Protein AF-A0A151IM99-F1 (afdb_monomer_lite)

Radius of gyration: 13.51 Å; chains: 1; bounding box: 31×22×34 Å

Sequence (70 aa):
MVLKWRAKFIRHCIRYEFHQGKSSAEAYESICSVLGDNVVSKNTFFASGIRKLPERWLKVIDNDGDYFDN

Secondary structure (DSSP, 8-state):
-HHHHHHHHHHHHHHHHHHTT--HHHHHHHHHHHH-TTSS-HHIIIIIIGGGHHHHHHHHHHTTT-----

InterPro domains:
  IPR041426 Mos1 transposase, HTH domain [PF17906] (9-45)

Organism: NCBI:txid456900

Foldseek 3Di:
DVLVVLVVVLVVLLVVCVVVVDDLVVSVVVCCVVVHPPSDDPCCSVVVNVVCVVVVVVVCVVVVNDDPDD

pLDDT: mean 83.98, std 12.5, range [44.19, 94.31]

Structure (mmCIF, N/CA/C/O backbone):
data_AF-A0A151IM99-F1
#
_entry.id   AF-A0A151IM99-F1
#
loop_
_atom_site.group_PDB
_atom_site.id
_atom_site.type_symbol
_atom_site.label_atom_id
_atom_site.label_alt_id
_atom_site.label_comp_id
_atom_site.label_asym_id
_atom_site.label_entity_id
_atom_site.label_seq_id
_atom_site.pdbx_PDB_ins_code
_atom_site.Cartn_x
_atom_site.Cartn_y
_atom_site.Cartn_z
_atom_site.occupancy
_atom_site.B_iso_or_equiv
_atom_site.auth_seq_id
_atom_site.auth_comp_id
_atom_site.auth_asym_id
_atom_site.auth_atom_id
_atom_site.pdbx_PDB_model_num
ATOM 1 N N . MET A 1 1 ? 11.859 -0.784 20.221 1.00 44.19 1 MET A N 1
ATOM 2 C CA . MET A 1 1 ? 11.506 -2.206 19.984 1.00 44.19 1 MET A CA 1
ATOM 3 C C . MET A 1 1 ? 10.028 -2.412 19.597 1.00 44.19 1 MET A C 1
ATOM 5 O O . MET A 1 1 ? 9.765 -3.244 18.742 1.00 44.19 1 MET A O 1
ATOM 9 N N . VAL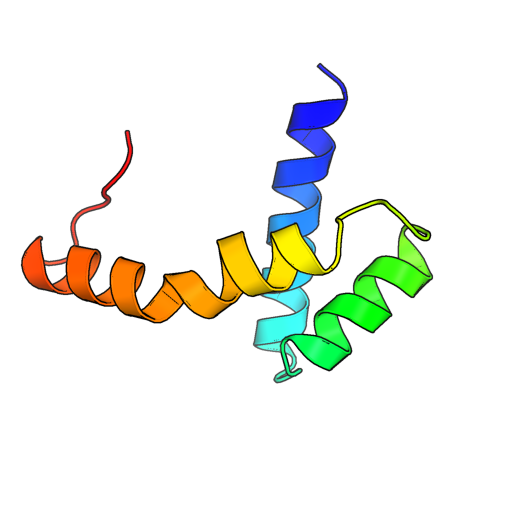 A 1 2 ? 9.079 -1.607 20.100 1.00 46.62 2 VAL A N 1
ATOM 10 C CA . VAL A 1 2 ? 7.625 -1.726 19.810 1.00 46.62 2 VAL A CA 1
ATOM 11 C C . VAL A 1 2 ? 7.216 -1.335 18.370 1.00 46.62 2 VAL A C 1
ATOM 13 O O . VAL A 1 2 ? 6.365 -1.981 17.766 1.00 46.62 2 VAL A O 1
ATOM 16 N N . LEU A 1 3 ? 7.855 -0.326 17.763 1.00 52.12 3 LEU A N 1
ATOM 17 C CA . LEU A 1 3 ? 7.491 0.175 16.421 1.00 52.12 3 LEU A CA 1
ATOM 18 C C . LEU A 1 3 ? 7.804 -0.809 15.274 1.00 52.12 3 LEU A C 1
ATOM 20 O O . LEU A 1 3 ? 7.062 -0.881 14.296 1.00 52.12 3 LEU A O 1
ATOM 24 N N . LYS A 1 4 ? 8.876 -1.608 15.398 1.00 51.28 4 LYS A N 1
ATOM 25 C CA . LYS A 1 4 ? 9.329 -2.537 14.342 1.00 51.28 4 LYS A CA 1
ATOM 26 C C . LYS A 1 4 ? 8.362 -3.717 14.153 1.00 51.28 4 LYS A C 1
ATOM 28 O O . LYS A 1 4 ? 8.186 -4.196 13.034 1.00 51.28 4 LYS A O 1
ATOM 33 N N . TRP A 1 5 ? 7.707 -4.147 15.233 1.00 50.00 5 TRP A N 1
ATOM 34 C CA . TRP A 1 5 ? 6.682 -5.196 15.211 1.00 50.00 5 TRP A CA 1
ATOM 35 C C . TRP A 1 5 ? 5.396 -4.732 14.522 1.00 50.00 5 TRP A C 1
ATOM 37 O O . TRP A 1 5 ? 4.852 -5.461 13.695 1.00 50.00 5 TRP A O 1
ATOM 47 N N . ARG A 1 6 ? 4.974 -3.482 14.764 1.00 66.88 6 ARG A N 1
ATOM 48 C CA . ARG A 1 6 ? 3.800 -2.885 14.105 1.00 66.88 6 ARG A CA 1
ATOM 49 C C . ARG A 1 6 ? 3.956 -2.838 12.582 1.00 66.88 6 ARG A C 1
ATOM 51 O O . ARG A 1 6 ? 3.045 -3.228 11.864 1.00 66.88 6 ARG A O 1
ATOM 58 N N . ALA A 1 7 ? 5.133 -2.457 12.083 1.00 66.31 7 ALA A N 1
ATOM 59 C CA . ALA A 1 7 ? 5.388 -2.377 10.643 1.00 66.31 7 ALA A CA 1
ATOM 60 C C . ALA A 1 7 ? 5.379 -3.749 9.934 1.00 66.31 7 ALA A C 1
ATOM 62 O O . ALA A 1 7 ? 4.802 -3.880 8.852 1.00 66.31 7 ALA A O 1
ATOM 63 N N . LYS A 1 8 ? 5.994 -4.784 10.533 1.00 74.88 8 LYS A N 1
ATOM 64 C CA . LYS A 1 8 ? 5.948 -6.156 9.984 1.00 74.88 8 LYS A CA 1
ATOM 65 C C . LYS A 1 8 ? 4.524 -6.713 9.976 1.00 74.88 8 LYS A C 1
ATOM 67 O O . LYS A 1 8 ? 4.132 -7.340 8.997 1.00 74.88 8 LYS A O 1
ATOM 72 N N . PHE A 1 9 ? 3.768 -6.456 11.040 1.00 80.69 9 PHE A N 1
ATOM 73 C CA . PHE A 1 9 ? 2.385 -6.899 11.167 1.00 80.69 9 PHE A CA 1
ATOM 74 C C . PHE A 1 9 ? 1.477 -6.263 10.104 1.00 80.69 9 PHE A C 1
ATOM 76 O O . PHE A 1 9 ? 0.825 -6.986 9.355 1.00 80.69 9 PHE A O 1
ATOM 83 N N . ILE A 1 10 ? 1.532 -4.935 9.936 1.00 80.81 10 ILE A N 1
ATOM 84 C CA . ILE A 1 10 ? 0.748 -4.213 8.917 1.00 80.81 10 ILE A CA 1
ATOM 85 C C . ILE A 1 10 ? 1.034 -4.754 7.511 1.00 80.81 10 ILE A C 1
ATOM 87 O O . ILE A 1 10 ? 0.111 -4.954 6.727 1.00 80.81 10 ILE A O 1
ATOM 91 N N . ARG A 1 11 ? 2.300 -5.055 7.188 1.00 82.94 11 ARG A N 1
ATOM 92 C CA . ARG A 1 11 ? 2.658 -5.653 5.892 1.00 82.94 11 ARG A CA 1
ATOM 93 C C . ARG A 1 11 ? 1.960 -6.999 5.668 1.00 82.94 11 ARG A C 1
ATOM 95 O O . ARG A 1 11 ? 1.538 -7.281 4.550 1.00 82.94 11 ARG A O 1
ATOM 102 N N . HIS A 1 12 ? 1.844 -7.816 6.714 1.00 87.00 12 HIS A N 1
ATOM 103 C CA . HIS A 1 12 ? 1.153 -9.101 6.641 1.00 87.00 12 HIS A CA 1
ATOM 104 C C . HIS A 1 12 ? -0.357 -8.918 6.434 1.00 87.00 12 HIS A C 1
ATOM 106 O O . HIS A 1 12 ? -0.928 -9.593 5.584 1.00 87.00 12 HIS A O 1
ATOM 112 N N . CYS A 1 13 ? -0.978 -7.951 7.121 1.00 88.38 13 CYS A N 1
ATOM 113 C CA . CYS A 1 13 ? -2.385 -7.593 6.917 1.00 88.38 13 CYS A CA 1
ATOM 114 C C . CYS A 1 13 ? -2.654 -7.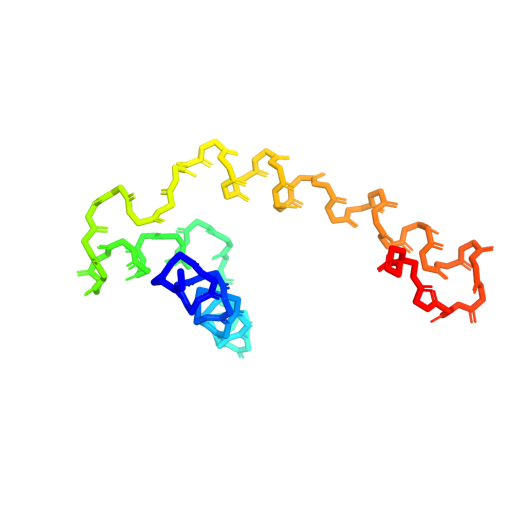109 5.486 1.00 88.38 13 CYS A C 1
ATOM 116 O O . CYS A 1 13 ? -3.560 -7.612 4.837 1.00 88.38 13 CYS A O 1
ATOM 118 N N . ILE A 1 14 ? -1.828 -6.202 4.951 1.00 86.06 14 ILE A N 1
ATOM 119 C CA . ILE A 1 14 ? -1.974 -5.711 3.569 1.00 86.06 14 ILE A CA 1
ATOM 120 C C . ILE A 1 14 ? -1.875 -6.869 2.573 1.00 86.06 14 ILE A C 1
ATOM 122 O O . ILE A 1 14 ? -2.680 -6.967 1.651 1.00 86.06 14 ILE A O 1
ATOM 126 N N . ARG A 1 15 ? -0.901 -7.768 2.767 1.00 88.94 15 ARG A N 1
ATOM 127 C CA . ARG A 1 15 ? -0.738 -8.949 1.912 1.00 88.94 15 ARG A CA 1
ATOM 128 C C . ARG A 1 15 ? -1.942 -9.887 2.005 1.00 88.94 15 ARG A C 1
ATOM 130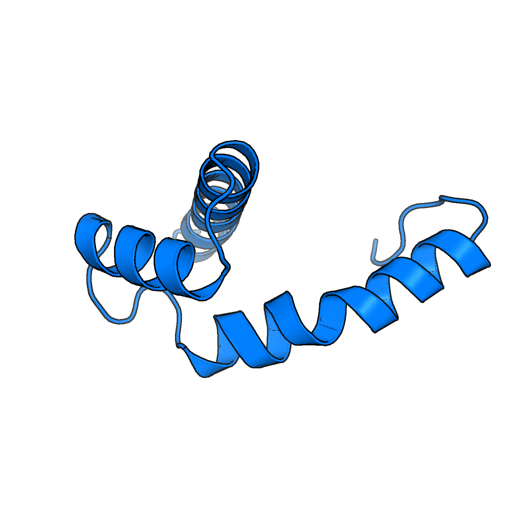 O O . ARG A 1 15 ? -2.334 -10.453 0.992 1.00 88.94 15 ARG A O 1
ATOM 137 N N . TYR A 1 16 ? -2.507 -10.071 3.195 1.00 92.00 16 TYR A N 1
ATOM 138 C CA . TYR A 1 16 ? -3.717 -10.866 3.381 1.00 92.00 16 TYR A CA 1
ATOM 139 C C . TYR A 1 16 ? -4.900 -10.263 2.615 1.00 92.00 16 TYR A C 1
ATOM 141 O O . TYR A 1 16 ? -5.499 -10.959 1.805 1.00 92.00 16 TYR A O 1
ATOM 149 N N . GLU A 1 17 ? -5.174 -8.968 2.791 1.00 91.69 17 GLU A N 1
ATOM 150 C CA . GLU A 1 17 ? -6.288 -8.287 2.113 1.00 91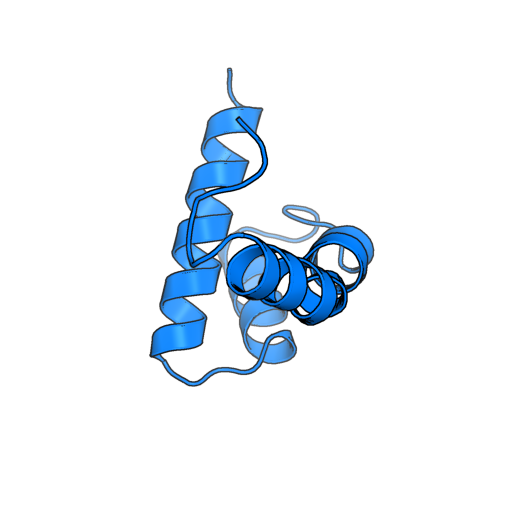.69 17 GLU A CA 1
ATOM 151 C C . GLU A 1 17 ? -6.134 -8.295 0.587 1.00 91.69 17 GLU A C 1
ATOM 153 O O . GLU A 1 17 ? -7.108 -8.486 -0.139 1.00 91.69 17 GLU A O 1
ATOM 158 N N . PHE A 1 18 ? -4.899 -8.177 0.096 1.00 91.12 18 PHE A N 1
ATOM 159 C CA . PHE A 1 18 ? -4.602 -8.302 -1.328 1.00 91.12 18 PHE A CA 1
ATOM 160 C C . PHE A 1 18 ? -4.939 -9.696 -1.878 1.00 91.12 18 PHE A C 1
ATOM 162 O O . PHE A 1 18 ? -5.554 -9.798 -2.936 1.00 91.12 18 PHE A O 1
ATOM 169 N N . HIS A 1 19 ? -4.598 -10.778 -1.165 1.00 93.44 19 HIS A N 1
ATOM 170 C CA . HIS A 1 19 ? -4.980 -12.134 -1.590 1.00 93.44 19 HIS A CA 1
ATOM 171 C C . HIS A 1 19 ? -6.495 -12.373 -1.553 1.00 93.44 19 HIS A C 1
ATOM 173 O O . HIS A 1 19 ? -6.980 -13.244 -2.266 1.00 93.44 19 HIS A O 1
ATOM 179 N N . GLN A 1 20 ? -7.241 -11.602 -0.758 1.00 93.62 20 GLN A N 1
ATOM 180 C CA . GLN A 1 20 ? -8.709 -11.609 -0.772 1.00 93.62 20 GLN A CA 1
ATOM 181 C C . GLN A 1 20 ? -9.294 -10.818 -1.957 1.00 93.62 20 GLN A C 1
ATOM 183 O O . GLN A 1 20 ? -10.511 -10.726 -2.089 1.00 93.62 20 GLN A O 1
ATOM 188 N N . GLY A 1 21 ? -8.453 -10.220 -2.809 1.00 93.56 21 GLY A N 1
ATOM 189 C CA . GLY A 1 21 ? -8.883 -9.422 -3.958 1.00 93.56 21 GLY A CA 1
ATOM 190 C C . GLY A 1 21 ? -9.367 -8.017 -3.599 1.00 93.56 21 GLY A C 1
ATOM 191 O O . GLY A 1 21 ? -9.942 -7.343 -4.451 1.00 93.56 21 GLY A O 1
ATOM 192 N N . LYS A 1 22 ? -9.141 -7.554 -2.362 1.00 94.31 22 LYS A N 1
ATOM 193 C CA . LYS A 1 22 ? -9.555 -6.211 -1.945 1.00 94.31 22 LYS A CA 1
ATOM 194 C C . LYS A 1 22 ? -8.667 -5.134 -2.555 1.00 94.31 22 LYS A C 1
ATOM 196 O O . LYS A 1 22 ? -7.450 -5.289 -2.691 1.00 94.31 22 LYS A O 1
ATOM 201 N N . SER A 1 23 ? -9.273 -3.991 -2.850 1.00 93.44 23 SER A N 1
ATOM 202 C CA . SER A 1 23 ? -8.549 -2.787 -3.238 1.00 93.44 23 SER A CA 1
ATOM 203 C C . SER A 1 23 ? -7.721 -2.230 -2.074 1.00 93.44 23 SER A C 1
ATOM 205 O O . SER A 1 23 ? -7.976 -2.489 -0.896 1.00 93.44 23 SER A O 1
ATOM 207 N N . SER A 1 24 ? -6.748 -1.371 -2.387 1.00 88.38 24 SER A N 1
ATOM 208 C CA . SER A 1 24 ? -5.975 -0.656 -1.364 1.00 88.38 24 SER A CA 1
ATOM 209 C C . SER A 1 24 ? -6.843 0.216 -0.446 1.00 88.38 24 SER A C 1
ATOM 211 O O . SER A 1 24 ? -6.465 0.447 0.698 1.00 88.38 24 SER A O 1
ATOM 213 N N . ALA A 1 25 ? -7.984 0.713 -0.936 1.00 91.62 25 ALA A N 1
ATOM 214 C CA . ALA A 1 25 ? -8.909 1.514 -0.138 1.00 91.62 25 ALA A CA 1
ATOM 215 C C . ALA A 1 25 ? -9.635 0.651 0.898 1.00 91.62 25 ALA A C 1
ATOM 217 O O . ALA A 1 25 ? -9.586 0.951 2.086 1.00 91.62 25 ALA A O 1
ATOM 218 N N . GLU A 1 26 ? -10.214 -0.467 0.464 1.00 93.00 26 GLU A N 1
ATOM 219 C CA . GLU A 1 26 ? -10.893 -1.417 1.352 1.00 93.00 26 GLU A CA 1
ATOM 220 C C . GLU A 1 26 ? -9.933 -2.029 2.376 1.00 93.00 26 GLU A C 1
ATOM 222 O O . GLU A 1 26 ? -10.283 -2.175 3.545 1.00 93.00 26 GLU A O 1
ATOM 227 N N . ALA A 1 27 ? -8.702 -2.346 1.962 1.00 91.31 27 ALA A N 1
ATOM 228 C CA . ALA A 1 27 ? -7.668 -2.829 2.869 1.00 91.31 27 ALA A CA 1
ATOM 229 C C . ALA A 1 27 ? -7.307 -1.783 3.936 1.00 91.31 27 ALA A C 1
ATOM 231 O O . ALA A 1 27 ? -7.152 -2.139 5.101 1.00 91.31 27 ALA A O 1
ATOM 232 N N . TYR A 1 28 ? -7.191 -0.500 3.567 1.00 90.38 28 TYR A N 1
ATOM 233 C CA . TYR A 1 28 ? -6.918 0.579 4.520 1.00 90.38 28 TYR A CA 1
ATOM 234 C C . TYR A 1 28 ? -8.033 0.701 5.567 1.00 90.38 28 TYR A C 1
ATOM 236 O O . TYR A 1 28 ? -7.745 0.670 6.761 1.00 90.38 28 TYR A O 1
ATOM 244 N N . GLU A 1 29 ? -9.291 0.767 5.127 1.00 90.75 29 GLU A N 1
ATOM 245 C CA . GLU A 1 29 ? -10.446 0.878 6.028 1.00 90.75 29 GLU A CA 1
ATOM 246 C C . GLU A 1 29 ? -10.566 -0.353 6.944 1.00 90.75 29 GLU A C 1
ATOM 248 O O . GLU A 1 29 ? -10.736 -0.217 8.154 1.00 90.75 29 GLU A O 1
ATOM 253 N N . SER A 1 30 ? -10.378 -1.562 6.401 1.00 90.50 30 SER A N 1
ATOM 254 C CA . SER A 1 30 ? -10.369 -2.813 7.175 1.00 90.50 30 SER A CA 1
ATOM 255 C C . SER A 1 30 ? -9.283 -2.803 8.259 1.00 90.50 30 SER A C 1
ATOM 257 O O . SER A 1 30 ? -9.559 -3.061 9.432 1.00 90.50 30 SER A O 1
ATOM 259 N N . ILE A 1 31 ? -8.053 -2.418 7.902 1.00 86.00 31 ILE A N 1
ATOM 260 C CA . ILE A 1 31 ? -6.924 -2.337 8.838 1.00 86.00 31 ILE A CA 1
ATOM 261 C C . ILE A 1 31 ? -7.185 -1.299 9.939 1.00 86.00 31 ILE A C 1
ATOM 263 O O . ILE A 1 31 ? -6.939 -1.593 11.111 1.00 86.00 31 ILE A O 1
ATOM 267 N N . CYS A 1 32 ? -7.692 -0.112 9.593 1.00 87.50 32 CYS A N 1
ATOM 268 C CA . CYS A 1 32 ? -8.051 0.923 10.567 1.00 87.50 32 CYS A CA 1
ATOM 269 C C . CYS A 1 32 ? -9.192 0.473 11.489 1.00 87.50 32 CYS A C 1
ATOM 271 O O . CYS A 1 32 ? -9.126 0.723 12.689 1.00 87.50 32 CYS A O 1
ATOM 273 N N . SER A 1 33 ? -10.180 -0.266 10.972 1.00 88.25 33 SER A N 1
ATOM 274 C CA . SER A 1 33 ? -11.299 -0.766 11.781 1.00 88.25 33 SER A CA 1
ATOM 275 C C . SER A 1 33 ? -10.870 -1.760 12.869 1.00 88.25 33 SER A C 1
ATOM 277 O O . SER A 1 33 ? -11.414 -1.741 13.970 1.00 88.25 33 SER A O 1
ATOM 279 N N . VAL A 1 34 ? -9.871 -2.607 12.588 1.00 85.19 34 VAL A N 1
ATOM 280 C CA . VAL A 1 34 ? -9.402 -3.647 13.520 1.00 85.19 34 VAL A CA 1
ATOM 281 C C . VAL A 1 34 ? -8.329 -3.121 14.471 1.00 85.19 34 VAL A C 1
ATOM 283 O O . VAL A 1 34 ? -8.303 -3.491 15.643 1.00 85.19 34 VAL A O 1
ATOM 286 N N . LEU A 1 35 ? -7.409 -2.290 13.974 1.00 81.88 35 LEU A N 1
ATOM 287 C CA . LEU A 1 35 ? -6.234 -1.852 14.735 1.00 81.88 35 LEU A CA 1
ATOM 288 C C . LEU A 1 35 ? -6.401 -0.467 15.373 1.00 81.88 35 LEU A C 1
ATOM 290 O O . LEU A 1 35 ? -5.580 -0.086 16.211 1.00 81.88 35 LEU A O 1
ATOM 294 N N . GLY A 1 36 ? -7.454 0.258 14.999 1.00 81.31 36 GLY A N 1
ATOM 295 C CA . GLY A 1 36 ? -7.737 1.623 15.421 1.00 81.31 36 GLY A CA 1
ATOM 296 C C . GLY A 1 36 ? -7.163 2.685 14.479 1.00 81.31 36 GLY A C 1
ATOM 297 O O . GLY A 1 36 ? -6.218 2.458 13.711 1.00 81.31 36 GLY A O 1
ATOM 298 N N . ASP A 1 37 ? -7.732 3.884 14.576 1.00 73.75 37 ASP A N 1
ATOM 299 C CA . ASP A 1 37 ? -7.273 5.054 13.834 1.00 73.75 37 ASP A CA 1
ATOM 300 C C . ASP A 1 37 ? -5.828 5.429 14.215 1.00 73.75 37 ASP A C 1
ATOM 302 O O . ASP A 1 37 ? -5.395 5.269 15.357 1.00 73.75 37 ASP A O 1
ATOM 306 N N . ASN A 1 38 ? -5.066 5.959 13.249 1.00 69.94 38 ASN A N 1
ATOM 307 C CA . ASN A 1 38 ? -3.653 6.370 13.371 1.00 69.94 38 ASN A CA 1
ATOM 308 C C . ASN A 1 38 ? -2.595 5.254 13.459 1.00 69.94 38 ASN A C 1
ATOM 310 O O . ASN A 1 38 ? -1.416 5.549 13.667 1.00 69.94 38 ASN A O 1
ATOM 314 N N . VAL A 1 39 ? -2.950 3.985 13.239 1.00 76.25 39 VAL A N 1
ATOM 315 C CA . VAL A 1 39 ? -1.954 2.897 13.122 1.00 76.25 39 VAL A CA 1
ATOM 316 C C . VAL A 1 39 ? -1.036 3.099 11.917 1.00 76.25 39 VAL A C 1
ATOM 318 O O . VAL A 1 39 ? 0.165 2.823 11.975 1.00 76.25 39 VAL A O 1
ATOM 321 N N . VAL A 1 40 ? -1.596 3.632 10.835 1.00 78.06 40 VAL A N 1
ATOM 322 C CA . VAL A 1 40 ? -0.852 4.125 9.685 1.00 78.06 40 VAL A CA 1
ATOM 323 C C . VAL A 1 40 ? -1.560 5.377 9.178 1.00 78.06 40 VAL A C 1
ATOM 325 O O . VAL A 1 40 ? -2.787 5.413 9.114 1.00 78.06 40 VAL A O 1
ATOM 328 N N . SER A 1 41 ? -0.813 6.423 8.826 1.00 85.88 41 SER A N 1
ATOM 329 C CA . SER A 1 41 ? -1.447 7.590 8.211 1.00 85.88 41 SER A CA 1
ATOM 330 C C . SER A 1 41 ? -1.872 7.249 6.783 1.00 85.88 41 SER A C 1
ATOM 332 O O . SER A 1 41 ? -1.145 6.566 6.050 1.00 85.88 41 SER A O 1
ATOM 334 N N . LYS A 1 42 ? -3.024 7.776 6.357 1.00 85.06 42 LYS A N 1
ATOM 335 C CA . LYS A 1 42 ? -3.518 7.643 4.979 1.00 85.06 42 LYS A CA 1
ATOM 336 C C . LYS A 1 42 ? -2.447 8.042 3.961 1.00 85.06 42 LYS A C 1
ATOM 338 O O . LYS A 1 42 ? -2.213 7.337 2.984 1.00 85.06 42 LYS A O 1
ATOM 343 N N . ASN A 1 43 ? -1.729 9.134 4.227 1.00 87.06 43 ASN A N 1
ATOM 344 C CA . ASN A 1 43 ? -0.657 9.592 3.349 1.00 87.06 43 ASN A CA 1
ATOM 345 C C . ASN A 1 43 ? 0.495 8.573 3.259 1.00 87.06 43 ASN A C 1
ATOM 347 O O . ASN A 1 43 ? 0.912 8.219 2.161 1.00 87.06 43 ASN A O 1
ATOM 351 N N . THR A 1 44 ? 0.968 8.034 4.386 1.00 85.81 44 THR A N 1
ATOM 352 C CA . THR A 1 44 ? 2.037 7.023 4.385 1.00 85.81 44 THR A CA 1
ATOM 353 C C . THR A 1 44 ? 1.608 5.748 3.657 1.00 85.81 44 THR A C 1
ATOM 355 O O . THR A 1 44 ? 2.398 5.192 2.896 1.00 85.81 44 THR A O 1
ATOM 358 N N . PHE A 1 45 ? 0.361 5.304 3.833 1.00 87.38 45 PHE A N 1
ATOM 359 C CA . PHE A 1 45 ? -0.160 4.115 3.158 1.00 87.38 45 PHE A CA 1
ATOM 360 C C . PHE A 1 45 ? -0.242 4.298 1.640 1.00 87.38 45 PHE A C 1
ATOM 362 O O . PHE A 1 45 ? 0.327 3.513 0.880 1.00 87.38 45 PHE A O 1
ATOM 369 N N . PHE A 1 46 ? -0.918 5.357 1.188 1.00 89.62 46 PHE A N 1
ATOM 370 C CA . PHE A 1 46 ? -1.174 5.559 -0.235 1.00 89.62 46 PHE A CA 1
ATOM 371 C C . PHE A 1 46 ? 0.012 6.186 -0.964 1.00 89.62 46 PHE A C 1
ATOM 373 O O . PHE A 1 46 ? 0.422 5.661 -1.993 1.00 89.62 46 PHE A O 1
ATOM 380 N N . ALA A 1 47 ? 0.570 7.293 -0.469 1.00 89.00 47 ALA A N 1
ATOM 381 C CA . ALA A 1 47 ? 1.607 8.030 -1.188 1.00 89.00 47 ALA A CA 1
ATOM 382 C C . ALA A 1 47 ? 2.972 7.345 -1.111 1.00 89.00 47 ALA A C 1
ATOM 384 O O . ALA A 1 47 ? 3.618 7.161 -2.139 1.00 89.00 47 ALA A O 1
ATOM 385 N N . SER A 1 48 ? 3.400 6.937 0.085 1.00 85.75 48 SER A N 1
ATOM 386 C CA . SER A 1 48 ? 4.713 6.304 0.271 1.00 85.75 48 SER A CA 1
ATOM 387 C C . SER A 1 48 ? 4.702 4.795 0.015 1.00 85.75 48 SER A C 1
ATOM 389 O O . SER A 1 48 ? 5.758 4.230 -0.263 1.00 85.75 48 SER A O 1
ATOM 391 N N . GLY A 1 49 ? 3.538 4.147 0.117 1.00 86.94 49 GLY A N 1
ATOM 392 C CA . GLY A 1 49 ? 3.352 2.721 -0.148 1.00 86.94 49 GLY A CA 1
ATOM 393 C C . GLY A 1 49 ? 2.826 2.455 -1.557 1.00 86.94 49 GLY A C 1
ATOM 394 O O . GLY A 1 49 ? 3.602 2.196 -2.473 1.00 86.94 49 GLY A O 1
ATOM 395 N N . ILE A 1 50 ? 1.500 2.514 -1.723 1.00 90.00 50 ILE A N 1
ATOM 396 C CA . ILE A 1 50 ? 0.799 2.047 -2.933 1.00 90.00 50 ILE A CA 1
ATOM 397 C C . ILE A 1 50 ? 1.264 2.772 -4.203 1.00 90.00 50 ILE A C 1
ATOM 399 O O . ILE A 1 50 ? 1.593 2.126 -5.194 1.00 90.00 50 ILE A O 1
ATOM 403 N N . ARG A 1 51 ? 1.354 4.106 -4.184 1.00 93.25 51 ARG A N 1
ATOM 404 C CA . ARG A 1 51 ? 1.721 4.905 -5.368 1.00 93.25 51 ARG A CA 1
ATOM 405 C C . ARG A 1 51 ? 3.178 4.730 -5.805 1.00 93.25 51 ARG A C 1
ATOM 407 O O . ARG A 1 51 ? 3.485 5.029 -6.951 1.00 93.25 51 ARG A O 1
ATOM 414 N N . LYS A 1 52 ? 4.057 4.229 -4.930 1.00 91.75 52 LYS A N 1
ATOM 415 C CA . LYS A 1 52 ? 5.457 3.916 -5.265 1.00 91.75 52 LYS A CA 1
ATOM 416 C C . LYS A 1 52 ? 5.649 2.507 -5.829 1.00 91.75 52 LYS A C 1
ATOM 418 O O . LYS A 1 52 ? 6.755 2.181 -6.252 1.00 91.75 52 LYS A O 1
ATOM 423 N N . LEU A 1 53 ? 4.612 1.663 -5.840 1.00 90.50 53 LEU A N 1
ATOM 424 C CA . LEU A 1 53 ? 4.716 0.297 -6.361 1.00 90.50 53 LEU A CA 1
ATOM 425 C C . LEU A 1 53 ? 5.159 0.239 -7.831 1.00 90.50 53 LEU A C 1
ATOM 427 O O . LEU A 1 53 ? 6.069 -0.540 -8.093 1.00 90.50 53 LEU A O 1
ATOM 431 N N . PRO A 1 54 ? 4.635 1.062 -8.764 1.00 93.62 54 PRO A N 1
ATOM 432 C CA . PRO A 1 54 ? 5.086 1.023 -10.155 1.00 93.62 54 PRO A CA 1
ATOM 433 C C . PRO A 1 54 ? 6.585 1.310 -10.307 1.00 93.62 54 PRO A C 1
ATOM 435 O O . PRO A 1 54 ? 7.289 0.557 -10.967 1.00 93.62 54 PRO A O 1
ATOM 438 N N . GLU A 1 55 ? 7.093 2.344 -9.628 1.00 94.19 55 GLU A N 1
ATOM 439 C CA . GLU A 1 55 ? 8.525 2.682 -9.620 1.00 94.19 55 GLU A CA 1
ATOM 440 C C . GLU A 1 55 ? 9.372 1.538 -9.037 1.00 94.19 55 GLU A C 1
ATOM 442 O O . GLU A 1 55 ? 10.438 1.207 -9.549 1.00 94.19 55 GLU A O 1
ATOM 447 N N . ARG A 1 56 ? 8.888 0.902 -7.965 1.00 91.50 56 ARG A N 1
ATOM 448 C CA . ARG A 1 56 ? 9.551 -0.242 -7.330 1.00 91.50 56 ARG A CA 1
ATOM 449 C C . ARG A 1 56 ? 9.558 -1.484 -8.217 1.00 91.50 56 ARG A C 1
ATOM 451 O O . ARG A 1 56 ? 10.559 -2.184 -8.240 1.00 91.50 56 ARG A O 1
ATOM 458 N N . TRP A 1 57 ? 8.473 -1.766 -8.931 1.00 92.50 57 TRP A N 1
ATOM 459 C CA . TRP A 1 57 ? 8.407 -2.894 -9.861 1.00 92.50 57 TRP A CA 1
ATOM 460 C C . TRP A 1 57 ? 9.320 -2.692 -11.061 1.00 92.50 57 TRP A C 1
ATOM 462 O O . TRP A 1 57 ? 10.005 -3.633 -11.440 1.00 92.50 57 TRP A O 1
ATOM 472 N N . LEU A 1 58 ? 9.392 -1.469 -11.593 1.00 94.31 58 LEU A N 1
ATOM 473 C CA . LEU A 1 58 ? 10.356 -1.125 -12.638 1.00 94.31 58 LEU A CA 1
ATOM 474 C C . LEU A 1 58 ? 11.789 -1.411 -12.178 1.00 94.31 58 LEU A C 1
ATOM 476 O O . LEU A 1 58 ? 12.512 -2.106 -12.873 1.00 94.31 58 LEU A O 1
ATOM 480 N N . LYS A 1 59 ? 12.154 -1.019 -10.951 1.00 93.62 59 LYS A N 1
ATOM 481 C CA . LYS A 1 59 ? 13.474 -1.334 -10.376 1.00 93.62 59 LYS A CA 1
ATOM 482 C C . LYS A 1 59 ? 13.764 -2.833 -10.254 1.00 93.62 59 LYS A C 1
ATOM 484 O O . LYS A 1 59 ? 14.904 -3.222 -10.456 1.00 93.62 59 LYS A O 1
ATOM 489 N N . VAL A 1 60 ? 12.770 -3.668 -9.924 1.00 92.00 60 VAL A N 1
ATOM 490 C CA . VAL A 1 60 ? 12.948 -5.138 -9.930 1.00 92.00 60 VAL A CA 1
ATOM 491 C C . VAL A 1 60 ? 13.248 -5.630 -11.339 1.00 92.00 60 VAL A C 1
ATOM 493 O O . VAL A 1 60 ? 14.141 -6.447 -11.519 1.00 92.00 60 VAL A O 1
ATOM 496 N N . ILE A 1 61 ? 12.481 -5.155 -12.322 1.00 92.38 61 ILE A N 1
ATOM 497 C CA . ILE A 1 61 ? 12.607 -5.577 -13.719 1.00 92.38 61 ILE A CA 1
ATOM 498 C C . ILE A 1 61 ? 13.973 -5.162 -14.273 1.00 92.38 61 ILE A C 1
ATOM 500 O O . ILE A 1 61 ? 14.658 -5.990 -14.860 1.00 92.38 61 ILE A O 1
ATOM 504 N N . ASP A 1 62 ? 14.385 -3.918 -14.026 1.00 94.31 62 ASP A N 1
ATOM 505 C CA . ASP A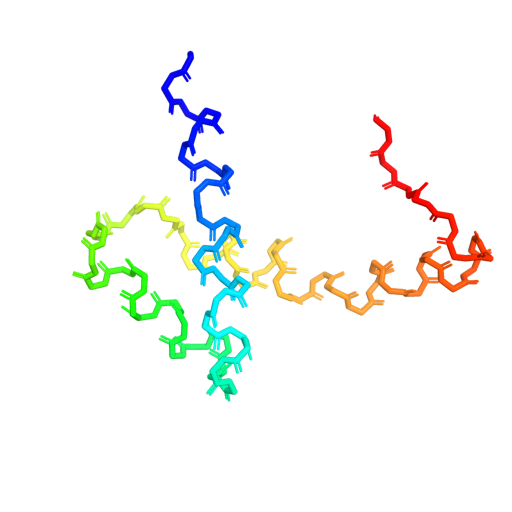 1 62 ? 15.673 -3.371 -14.472 1.00 94.31 62 ASP A CA 1
ATOM 506 C C . ASP A 1 62 ? 16.874 -4.044 -13.789 1.00 94.31 62 ASP A C 1
ATOM 508 O O . ASP A 1 62 ? 17.994 -3.963 -14.287 1.00 94.31 62 ASP A O 1
ATOM 512 N N . ASN A 1 63 ? 16.648 -4.694 -12.645 1.00 94.19 63 ASN A N 1
ATOM 513 C CA . ASN A 1 63 ? 17.660 -5.409 -11.874 1.00 94.19 63 ASN A CA 1
ATOM 514 C C . ASN A 1 63 ? 17.516 -6.936 -12.007 1.00 94.19 63 ASN A C 1
ATOM 516 O O . ASN A 1 63 ? 17.798 -7.659 -11.058 1.00 94.19 63 ASN A O 1
ATOM 520 N N . ASP A 1 64 ? 16.996 -7.431 -13.135 1.00 93.94 64 ASP A N 1
ATOM 521 C CA . ASP A 1 64 ? 16.855 -8.864 -13.446 1.00 93.94 64 ASP A CA 1
ATOM 522 C C . ASP A 1 64 ? 16.156 -9.701 -12.353 1.00 93.94 64 ASP A C 1
ATOM 524 O O . ASP A 1 64 ? 16.411 -10.892 -12.169 1.00 93.94 64 ASP A O 1
ATOM 528 N N . GLY A 1 65 ? 15.221 -9.091 -11.625 1.00 90.69 65 GLY A N 1
ATOM 529 C CA . GLY A 1 65 ? 14.482 -9.753 -10.553 1.00 90.69 65 GLY A CA 1
ATOM 530 C C . GLY A 1 65 ? 15.152 -9.705 -9.178 1.00 90.69 65 GLY A C 1
ATOM 531 O O . GLY A 1 65 ? 14.532 -10.145 -8.205 1.00 90.69 65 GLY A O 1
ATOM 532 N N . ASP A 1 66 ? 16.359 -9.151 -9.063 1.00 92.19 66 ASP A N 1
ATOM 533 C CA . ASP A 1 66 ? 17.072 -9.067 -7.793 1.00 92.19 66 ASP A CA 1
ATOM 534 C C . ASP A 1 66 ? 16.408 -8.084 -6.821 1.00 92.19 66 ASP A C 1
ATOM 536 O O . ASP A 1 66 ? 15.883 -7.020 -7.177 1.00 92.19 66 ASP A O 1
ATOM 540 N N . TYR A 1 67 ? 16.468 -8.438 -5.536 1.00 86.00 67 TYR A N 1
ATOM 541 C CA . TYR A 1 67 ? 16.027 -7.556 -4.464 1.00 86.00 67 TYR A CA 1
ATOM 542 C C . TYR A 1 67 ? 16.870 -6.277 -4.445 1.00 86.00 67 TYR A C 1
ATOM 544 O O . TYR A 1 67 ? 18.096 -6.312 -4.493 1.00 86.00 67 TYR A O 1
ATOM 552 N N . PHE A 1 68 ? 16.196 -5.142 -4.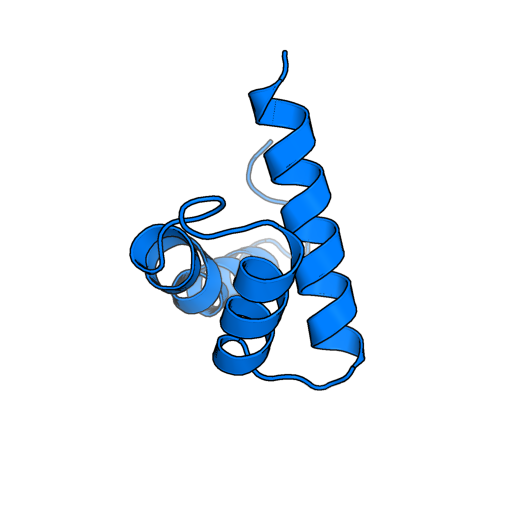295 1.00 76.69 68 PHE A N 1
ATOM 553 C CA . PHE A 1 68 ? 16.810 -3.835 -4.085 1.00 76.69 68 PHE A CA 1
ATOM 554 C C . PHE A 1 68 ? 16.380 -3.292 -2.711 1.00 76.69 68 PHE A C 1
ATOM 556 O O . PHE A 1 68 ? 15.317 -3.658 -2.204 1.00 76.69 68 PHE A O 1
ATOM 563 N N . ASP A 1 69 ? 17.206 -2.426 -2.118 1.00 69.12 69 ASP A N 1
ATOM 564 C CA . ASP A 1 69 ? 17.143 -1.960 -0.718 1.00 69.12 69 ASP A CA 1
ATOM 565 C C . ASP A 1 69 ? 17.593 -3.035 0.309 1.00 69.12 69 ASP A C 1
ATOM 567 O O . ASP A 1 69 ? 16.762 -3.678 0.957 1.00 69.12 69 ASP A O 1
ATOM 571 N N . ASN A 1 70 ? 18.916 -3.220 0.452 1.00 55.12 70 ASN A N 1
ATOM 572 C CA . ASN A 1 70 ? 19.551 -4.031 1.512 1.00 55.12 70 ASN A CA 1
ATOM 573 C C . ASN A 1 70 ? 19.544 -3.296 2.865 1.00 55.12 70 ASN A C 1
ATOM 575 O O . ASN A 1 70 ? 19.946 -2.109 2.881 1.00 55.12 70 ASN A O 1
#